Protein AF-A0A8J4UPP4-F1 (afdb_monomer_lite)

Radius of gyration: 24.68 Å; chains: 1; bounding box: 32×90×37 Å

Organism: Clarias magur (NCBI:txid1594786)

pLDDT: mean 80.94, std 16.97, range [36.88, 97.0]

Structure (mmCIF, N/CA/C/O backbone):
data_AF-A0A8J4UPP4-F1
#
_entry.id   AF-A0A8J4UPP4-F1
#
loop_
_atom_site.group_PDB
_atom_site.id
_atom_site.type_symbol
_atom_site.label_atom_id
_atom_site.label_alt_id
_atom_site.label_comp_id
_atom_site.label_asym_id
_atom_site.label_entity_id
_atom_site.label_seq_id
_atom_site.pdbx_PDB_ins_code
_atom_site.Cartn_x
_atom_site.Cartn_y
_atom_site.Cartn_z
_atom_site.occupancy
_atom_site.B_iso_or_equiv
_atom_site.auth_seq_id
_atom_site.auth_comp_id
_atom_site.auth_asym_id
_atom_site.auth_atom_id
_atom_site.pdbx_PDB_model_num
ATOM 1 N N . MET A 1 1 ? -12.253 73.352 20.293 1.00 36.88 1 MET A N 1
ATOM 2 C CA . MET A 1 1 ? -11.997 72.842 18.929 1.00 36.88 1 MET A CA 1
ATOM 3 C C . MET A 1 1 ? -11.137 71.585 19.051 1.00 36.88 1 MET A C 1
ATOM 5 O O . MET A 1 1 ? -10.039 71.669 19.583 1.00 36.88 1 MET A O 1
ATOM 9 N N . PHE A 1 2 ? -11.693 70.429 18.679 1.00 46.91 2 PHE A N 1
ATOM 10 C CA . PHE A 1 2 ? -11.038 69.110 18.551 1.00 46.91 2 PHE A CA 1
ATOM 11 C C . PHE A 1 2 ? -9.939 69.124 17.452 1.00 46.91 2 PHE A C 1
ATOM 13 O O . PHE A 1 2 ? -9.933 70.100 16.702 1.00 46.91 2 PHE A O 1
ATOM 20 N N . PRO A 1 3 ? -9.109 68.071 17.213 1.00 51.59 3 PRO A N 1
ATOM 21 C CA . PRO A 1 3 ? -9.020 66.751 17.873 1.00 51.59 3 PRO A CA 1
ATOM 22 C C . PRO A 1 3 ? -7.579 66.232 18.163 1.00 51.59 3 PRO A C 1
ATOM 24 O O . PRO A 1 3 ? -6.669 66.376 17.356 1.00 51.59 3 PRO A O 1
ATOM 27 N N . ALA A 1 4 ? -7.413 65.431 19.225 1.00 51.62 4 ALA A N 1
ATOM 28 C CA . ALA A 1 4 ? -6.271 64.512 19.424 1.00 51.62 4 ALA A CA 1
ATOM 29 C C . ALA A 1 4 ? -6.592 63.058 18.984 1.00 51.62 4 ALA A C 1
ATOM 31 O O . ALA A 1 4 ? -5.997 62.093 19.455 1.00 51.62 4 ALA A O 1
ATOM 32 N N . HIS A 1 5 ? -7.572 62.883 18.090 1.00 49.47 5 HIS A N 1
ATOM 33 C CA . HIS A 1 5 ? -8.134 61.574 17.723 1.00 49.47 5 HIS A CA 1
ATOM 34 C C . HIS A 1 5 ? -7.466 60.916 16.496 1.00 49.47 5 HIS A C 1
ATOM 36 O O . HIS A 1 5 ? -7.708 59.747 16.221 1.00 49.47 5 HIS A O 1
ATOM 42 N N . GLY A 1 6 ? -6.601 61.612 15.749 1.00 51.78 6 GLY A N 1
ATOM 43 C CA . GLY A 1 6 ? -6.074 61.099 14.472 1.00 51.78 6 GLY A CA 1
ATOM 44 C C . GLY A 1 6 ? -5.067 59.944 14.589 1.00 51.78 6 GLY A C 1
ATOM 45 O O . GLY A 1 6 ? -5.068 59.034 13.760 1.00 51.78 6 GLY A O 1
ATOM 46 N N . HIS A 1 7 ? -4.219 59.953 15.622 1.00 53.34 7 HIS A N 1
ATOM 47 C CA . HIS A 1 7 ? -3.148 58.958 15.786 1.00 53.34 7 HIS A CA 1
ATOM 48 C C . HIS A 1 7 ? -3.647 57.646 16.404 1.00 53.34 7 HIS A C 1
ATOM 50 O O . HIS A 1 7 ? -3.279 56.568 15.939 1.00 53.34 7 HIS A O 1
ATOM 56 N N . SER A 1 8 ? -4.545 57.736 17.390 1.00 55.94 8 SER A N 1
ATOM 57 C CA . SER A 1 8 ? -5.132 56.570 18.064 1.00 55.94 8 SER A CA 1
ATOM 58 C C . SER A 1 8 ? -5.956 55.707 17.098 1.00 55.94 8 SER A C 1
ATOM 60 O O . SER A 1 8 ? -5.801 54.489 17.048 1.00 55.94 8 SER A O 1
ATOM 62 N N . PHE A 1 9 ? -6.735 56.342 16.215 1.00 57.41 9 PHE A N 1
ATOM 63 C CA . PHE A 1 9 ? -7.529 55.633 15.208 1.00 57.41 9 PHE A CA 1
ATOM 64 C C . PHE A 1 9 ? -6.681 54.931 14.138 1.00 57.41 9 PHE A C 1
ATOM 66 O O . PHE A 1 9 ? -7.087 53.887 13.630 1.00 57.41 9 PHE A O 1
ATOM 73 N N . ARG A 1 10 ? -5.506 55.472 13.784 1.00 60.16 10 ARG A N 1
ATOM 74 C CA . ARG A 1 10 ? -4.583 54.824 12.835 1.00 60.16 10 ARG A CA 1
ATOM 75 C C . ARG A 1 10 ? -3.924 53.591 13.448 1.00 60.16 10 ARG A C 1
ATOM 77 O O . ARG A 1 10 ? -3.889 52.552 12.796 1.00 60.16 10 ARG A O 1
ATOM 84 N N . ALA A 1 11 ? -3.476 53.685 14.699 1.00 61.59 11 ALA A N 1
ATOM 85 C CA . ALA A 1 11 ? -2.917 52.550 15.430 1.00 61.59 11 ALA A CA 1
ATOM 86 C C . ALA A 1 11 ? -3.963 51.443 15.641 1.00 61.59 11 ALA A C 1
ATOM 88 O O . ALA A 1 11 ? -3.687 50.279 15.365 1.00 61.59 11 ALA A O 1
ATOM 89 N N . ALA A 1 12 ? -5.191 51.809 16.022 1.00 65.62 12 ALA A N 1
ATOM 90 C CA . ALA A 1 12 ? -6.291 50.862 16.189 1.00 65.62 12 ALA A CA 1
ATOM 91 C C . ALA A 1 12 ? -6.642 50.130 14.883 1.00 65.62 12 ALA A C 1
ATOM 93 O O . ALA A 1 12 ? -6.848 48.921 14.898 1.00 65.62 12 ALA A O 1
ATOM 94 N N . LYS A 1 13 ? -6.652 50.831 13.738 1.00 68.31 13 LYS A N 1
ATOM 95 C CA . LYS A 1 13 ? -6.891 50.216 12.420 1.00 68.31 13 LYS A CA 1
ATOM 96 C C . LYS A 1 13 ? -5.768 49.269 11.989 1.00 68.31 13 LYS A C 1
ATOM 98 O O . LYS A 1 13 ? -6.061 48.226 11.413 1.00 68.31 13 LYS A O 1
ATOM 103 N N . LEU A 1 14 ? -4.509 49.609 12.274 1.00 69.88 14 LEU A N 1
ATOM 104 C CA . LEU A 1 14 ? -3.364 48.737 11.982 1.00 69.88 14 LEU A CA 1
ATOM 105 C C . LEU A 1 14 ? -3.385 47.471 12.846 1.00 69.88 14 LEU A C 1
ATOM 107 O O . LEU A 1 14 ? -3.156 46.380 12.331 1.00 69.88 14 LEU A O 1
ATOM 111 N N . LEU A 1 15 ? -3.728 47.604 14.130 1.00 68.75 15 LEU A N 1
ATOM 112 C CA . LEU A 1 15 ? -3.886 46.472 15.046 1.00 68.75 15 LEU A CA 1
ATOM 113 C C . LEU A 1 15 ? -5.057 45.567 14.641 1.00 68.75 15 LEU A C 1
ATOM 115 O O . LEU A 1 15 ? -4.895 44.350 14.616 1.00 68.75 15 LEU A O 1
ATOM 119 N N . LEU A 1 16 ? -6.205 46.141 14.255 1.00 67.06 16 LEU A N 1
ATOM 120 C CA . LEU A 1 16 ? -7.341 45.366 13.741 1.00 67.06 16 LEU A CA 1
ATOM 121 C C . LEU A 1 16 ? -6.986 44.629 12.445 1.00 67.06 16 LEU A C 1
ATOM 123 O O . LEU A 1 16 ? -7.327 43.461 12.296 1.00 67.06 16 LEU A O 1
ATOM 127 N N . GLY A 1 17 ? -6.276 45.289 11.524 1.00 67.62 17 GLY A N 1
ATOM 128 C CA . GLY A 1 17 ? -5.792 44.659 10.297 1.00 67.62 17 GLY A CA 1
ATOM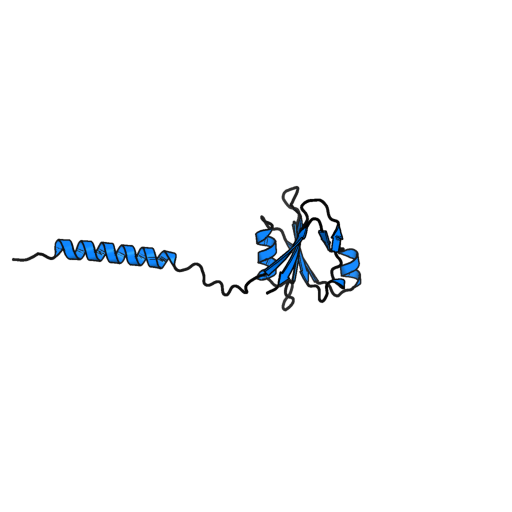 129 C C . GLY A 1 17 ? -4.867 43.479 10.593 1.00 67.62 17 GLY A C 1
ATOM 130 O O . GLY A 1 17 ? -5.081 42.391 10.067 1.00 67.62 17 GLY A O 1
ATOM 131 N N . ALA A 1 18 ? -3.893 43.660 11.489 1.00 63.81 18 ALA A N 1
ATOM 132 C CA . ALA A 1 18 ? -2.978 42.596 11.899 1.00 63.81 18 ALA A CA 1
ATOM 133 C C . ALA A 1 18 ? -3.706 41.403 12.546 1.00 63.81 18 ALA A C 1
ATOM 135 O O . ALA A 1 18 ? -3.388 40.258 12.233 1.00 63.81 18 ALA A O 1
ATOM 136 N N . LEU A 1 19 ? -4.716 41.653 13.388 1.00 62.88 19 LEU A N 1
ATOM 137 C CA . LEU A 1 19 ? -5.554 40.608 13.990 1.00 62.88 19 LEU A CA 1
ATOM 138 C C . LEU A 1 19 ? -6.348 39.814 12.938 1.00 62.88 19 LEU A C 1
ATOM 140 O O . LEU A 1 19 ? -6.404 38.588 13.017 1.00 62.88 19 LEU A O 1
ATOM 144 N N . ILE A 1 20 ? -6.890 40.488 11.919 1.00 62.06 20 ILE A N 1
ATOM 145 C CA . ILE A 1 20 ? -7.608 39.839 10.809 1.00 62.06 20 ILE A CA 1
ATOM 146 C C . ILE A 1 20 ? -6.649 38.975 9.965 1.00 62.06 20 ILE A C 1
ATOM 148 O O . ILE A 1 20 ? -6.997 37.849 9.608 1.00 62.06 20 ILE A O 1
ATOM 152 N N . PHE A 1 21 ? -5.423 39.446 9.699 1.00 58.88 21 PHE A N 1
ATOM 153 C CA . PHE A 1 21 ? -4.393 38.651 9.009 1.00 58.88 21 PHE A CA 1
ATOM 154 C C . PHE A 1 21 ? -3.932 37.434 9.830 1.00 58.88 21 PHE A C 1
ATOM 156 O O . PHE A 1 21 ? -3.729 36.360 9.265 1.00 58.88 21 PHE A O 1
ATOM 163 N N . LEU A 1 22 ? -3.811 37.567 11.154 1.00 59.53 22 LEU A N 1
ATOM 164 C CA . LEU A 1 22 ? -3.472 36.455 12.050 1.00 59.53 22 LEU A CA 1
ATOM 165 C C . LEU A 1 22 ? -4.584 35.393 12.107 1.00 59.53 22 LEU A C 1
ATOM 167 O O . LEU A 1 22 ? -4.279 34.202 12.131 1.00 59.53 22 LEU A O 1
ATOM 171 N N . GLN A 1 23 ? -5.861 35.791 12.060 1.00 55.81 23 GLN A N 1
ATOM 172 C CA . GLN A 1 23 ? -6.990 34.848 12.039 1.00 55.81 23 GLN A CA 1
ATOM 173 C C . GLN A 1 23 ? -7.118 34.070 10.720 1.00 55.81 23 GLN A C 1
ATOM 175 O O . GLN A 1 23 ? -7.503 32.901 10.748 1.00 55.81 23 GLN A O 1
ATOM 180 N N . ALA A 1 24 ? -6.744 34.658 9.579 1.00 55.22 24 ALA A N 1
ATOM 181 C CA . ALA A 1 24 ? -6.752 33.956 8.291 1.00 55.22 24 ALA A CA 1
ATOM 182 C C . ALA A 1 24 ? -5.694 32.834 8.203 1.00 55.22 24 ALA A C 1
ATOM 184 O O . ALA A 1 24 ? -5.841 31.913 7.405 1.00 55.22 24 ALA A O 1
ATOM 185 N N . CYS A 1 25 ? -4.660 32.870 9.052 1.00 51.75 25 CYS A N 1
ATOM 186 C CA . CYS A 1 25 ? -3.606 31.852 9.103 1.00 51.75 25 CYS A CA 1
ATOM 187 C C . CYS A 1 25 ? -3.938 30.669 10.044 1.00 51.75 25 CYS A C 1
ATOM 189 O O . CYS A 1 25 ? -3.178 29.708 10.129 1.00 51.75 25 CYS A O 1
ATOM 191 N N . GLY A 1 26 ? -5.071 30.717 10.759 1.00 50.38 26 GLY A N 1
ATOM 192 C CA . GLY A 1 26 ? -5.451 29.708 11.760 1.00 50.38 26 GLY A CA 1
ATOM 193 C C . GLY A 1 26 ? -6.333 28.556 11.260 1.00 50.38 26 GLY A C 1
ATOM 194 O O . GLY A 1 26 ? -6.577 27.614 12.008 1.00 50.38 26 GLY A O 1
ATOM 195 N N . CYS A 1 27 ? -6.827 28.598 10.019 1.00 49.16 27 CYS A N 1
ATOM 196 C CA . CYS A 1 27 ? -7.837 27.652 9.519 1.00 49.16 27 CYS A CA 1
ATOM 197 C C . CYS A 1 27 ? -7.270 26.583 8.567 1.00 49.16 27 CYS A C 1
ATOM 199 O O . CYS A 1 27 ? -7.775 26.426 7.459 1.00 49.16 27 CYS A O 1
ATOM 201 N N . ALA A 1 28 ? -6.238 25.835 8.973 1.00 52.41 28 ALA A N 1
ATOM 202 C CA . ALA A 1 28 ? -5.743 24.714 8.156 1.00 52.41 28 ALA A CA 1
ATOM 203 C C . ALA A 1 28 ? -5.412 23.415 8.911 1.00 52.41 28 ALA A C 1
ATOM 205 O O . ALA A 1 28 ? -4.946 22.469 8.285 1.00 52.41 28 ALA A O 1
ATOM 206 N N . LEU A 1 29 ? -5.657 23.308 10.221 1.00 49.91 29 LEU A N 1
ATOM 207 C CA . LEU A 1 29 ? -5.441 22.048 10.949 1.00 49.91 29 LEU A CA 1
ATOM 208 C C . LEU A 1 29 ? -6.628 21.702 11.855 1.00 49.91 29 LEU A C 1
ATOM 210 O O . LEU A 1 29 ? -6.512 21.554 13.062 1.00 49.91 29 LEU A O 1
ATOM 214 N N . SER A 1 30 ? -7.792 21.534 11.236 1.00 45.00 30 SER A N 1
ATOM 215 C CA . SER A 1 30 ? -8.833 20.645 11.759 1.00 45.00 30 SER A CA 1
ATOM 216 C C . SER A 1 30 ? -8.985 19.473 10.792 1.00 45.00 30 SER A C 1
ATOM 218 O O . SER A 1 30 ? -10.069 19.192 10.290 1.00 45.00 30 SER A O 1
ATOM 220 N N . SER A 1 31 ? -7.877 18.796 10.488 1.00 48.69 31 SER A N 1
ATOM 221 C CA . SER A 1 31 ? -7.999 17.387 10.141 1.00 48.69 31 SER A CA 1
ATOM 222 C C . SER A 1 31 ? -8.193 16.686 11.472 1.00 48.69 31 SER A C 1
ATOM 224 O O . SER A 1 31 ? -7.297 16.717 12.316 1.00 48.69 31 SER A O 1
ATOM 226 N N . SER A 1 32 ? -9.356 16.082 11.685 1.00 46.81 32 SER A N 1
ATOM 227 C CA . SER A 1 32 ? -9.561 15.018 12.671 1.00 46.81 32 SER A CA 1
ATOM 228 C C . SER A 1 32 ? -8.722 13.798 12.263 1.00 46.81 32 SER A C 1
ATOM 230 O O . SER A 1 32 ? -9.247 12.713 12.046 1.00 46.81 32 SER A O 1
ATOM 232 N N . GLY A 1 33 ? -7.431 14.016 12.018 1.00 55.47 33 GLY A N 1
ATOM 233 C CA . GLY A 1 33 ? -6.536 13.061 11.413 1.00 55.47 33 GLY A CA 1
ATOM 234 C C . GLY A 1 33 ? -6.256 12.002 12.448 1.00 55.47 33 GLY A C 1
ATOM 235 O O . GLY A 1 33 ? -5.478 12.246 13.369 1.00 55.47 33 GLY A O 1
ATOM 236 N N . GLU A 1 34 ? -6.891 10.842 12.293 1.00 62.69 34 GLU A N 1
ATOM 237 C CA . GLU A 1 34 ? -6.349 9.603 12.837 1.00 62.69 34 GLU A CA 1
ATOM 238 C C . GLU A 1 34 ? -4.842 9.616 12.545 1.00 62.69 34 GLU A C 1
ATOM 240 O O . GLU A 1 34 ? -4.405 9.839 11.408 1.00 62.69 34 GLU A O 1
ATOM 245 N N . THR A 1 35 ? -4.033 9.510 13.598 1.00 78.44 35 THR A N 1
ATOM 246 C CA . THR A 1 35 ? -2.581 9.487 13.463 1.00 78.44 35 THR A CA 1
ATOM 247 C C . THR A 1 35 ? -2.209 8.241 12.681 1.00 78.44 35 THR A C 1
ATOM 249 O O . THR A 1 35 ? -2.234 7.141 13.219 1.00 78.44 35 THR A O 1
ATOM 252 N N . CYS A 1 36 ? -1.900 8.417 11.401 1.00 86.38 36 CYS A N 1
ATOM 253 C CA . CYS A 1 36 ? -1.572 7.307 10.527 1.00 86.38 36 CYS A CA 1
ATOM 254 C C . CYS A 1 36 ? -0.096 6.942 10.682 1.00 86.38 36 CYS A C 1
ATOM 256 O O . CYS A 1 36 ? 0.793 7.698 10.274 1.00 86.38 36 CYS A O 1
ATOM 258 N N . TYR A 1 37 ? 0.165 5.780 11.269 1.00 92.38 37 TYR A N 1
ATOM 259 C CA . TYR A 1 37 ? 1.500 5.210 11.356 1.00 92.38 37 TYR A CA 1
ATOM 260 C C . TYR A 1 37 ? 1.705 4.252 10.193 1.00 92.38 37 TYR A C 1
ATOM 262 O O . TYR A 1 37 ? 0.796 3.522 9.802 1.00 92.38 37 TYR A O 1
ATOM 270 N N . SER A 1 38 ? 2.914 4.245 9.639 1.00 94.19 38 SER A N 1
ATOM 271 C CA . SER A 1 38 ? 3.267 3.301 8.587 1.00 94.19 38 SER A CA 1
ATOM 272 C C . SER A 1 38 ? 4.598 2.628 8.871 1.00 94.19 38 SER A C 1
ATOM 274 O O . SER A 1 38 ? 5.537 3.258 9.365 1.00 94.19 38 SER A O 1
ATOM 276 N N . ARG A 1 39 ? 4.676 1.338 8.549 1.00 95.62 39 ARG A N 1
ATOM 277 C CA . ARG A 1 39 ? 5.916 0.561 8.571 1.00 95.62 39 ARG A CA 1
ATOM 278 C C . ARG A 1 39 ? 6.293 0.203 7.143 1.00 95.62 39 ARG A C 1
ATOM 280 O O . ARG A 1 39 ? 5.514 -0.434 6.450 1.00 95.62 39 ARG A O 1
ATOM 287 N N . GLN A 1 40 ? 7.488 0.605 6.719 1.00 96.44 40 GLN A N 1
ATOM 288 C CA . GLN A 1 40 ? 7.987 0.346 5.370 1.00 96.44 40 GLN A CA 1
ATOM 289 C C . GLN A 1 40 ? 8.671 -1.024 5.264 1.00 96.44 40 GLN A C 1
ATOM 291 O O . GLN A 1 40 ? 9.526 -1.366 6.083 1.00 96.44 40 GLN A O 1
ATOM 296 N N . HIS A 1 41 ? 8.388 -1.723 4.169 1.00 96.56 41 HIS A N 1
ATOM 297 C CA . HIS A 1 41 ? 9.103 -2.890 3.663 1.00 96.56 41 HIS A CA 1
ATOM 298 C C . HIS A 1 41 ? 9.717 -2.541 2.305 1.00 96.56 41 HIS A C 1
ATOM 300 O O . HIS A 1 41 ? 9.020 -2.424 1.292 1.00 96.56 41 HIS A O 1
ATOM 306 N N . ARG A 1 42 ? 11.034 -2.330 2.286 1.00 96.44 42 ARG A N 1
ATOM 307 C CA . ARG A 1 42 ? 11.753 -1.896 1.080 1.00 96.44 42 ARG A CA 1
ATOM 308 C C . ARG A 1 42 ? 11.903 -3.017 0.071 1.00 96.44 42 ARG A C 1
ATOM 310 O O . ARG A 1 42 ? 12.184 -4.144 0.466 1.00 96.44 42 ARG A O 1
ATOM 317 N N . ASP A 1 43 ? 11.776 -2.679 -1.207 1.00 95.69 43 ASP A N 1
ATOM 318 C CA . ASP A 1 43 ? 11.984 -3.604 -2.327 1.00 95.69 43 ASP A CA 1
ATOM 319 C C . ASP A 1 43 ? 11.133 -4.883 -2.189 1.00 95.69 43 ASP A C 1
ATOM 321 O O . ASP A 1 43 ? 11.566 -5.998 -2.493 1.00 95.69 43 ASP A O 1
ATOM 325 N N . THR A 1 44 ? 9.897 -4.715 -1.704 1.00 96.44 44 THR A N 1
ATOM 326 C CA . THR A 1 44 ? 8.920 -5.794 -1.512 1.00 96.44 44 THR A CA 1
ATOM 327 C C . THR A 1 44 ? 7.575 -5.453 -2.131 1.00 96.44 44 THR A C 1
ATOM 329 O O . THR A 1 44 ? 7.193 -4.287 -2.251 1.00 96.44 44 THR A O 1
ATOM 332 N N . ILE A 1 45 ? 6.839 -6.496 -2.505 1.00 95.62 45 ILE A N 1
ATOM 333 C CA . ILE A 1 45 ? 5.498 -6.419 -3.077 1.00 95.62 45 ILE A CA 1
ATOM 334 C C . ILE A 1 45 ? 4.636 -7.572 -2.567 1.00 95.62 45 ILE A C 1
ATOM 336 O O . ILE A 1 45 ? 5.138 -8.660 -2.289 1.00 95.62 45 ILE A O 1
ATOM 340 N N . VAL A 1 46 ? 3.322 -7.365 -2.510 1.00 94.69 46 VAL A N 1
ATOM 341 C CA . VAL A 1 46 ? 2.355 -8.439 -2.260 1.00 94.69 46 VAL A CA 1
ATOM 342 C C . VAL A 1 46 ? 2.357 -9.433 -3.424 1.00 94.69 46 VAL A C 1
ATOM 344 O O . VAL A 1 46 ? 2.214 -9.064 -4.593 1.00 94.69 46 VAL A O 1
ATOM 347 N N . ASN A 1 47 ? 2.459 -10.723 -3.118 1.00 93.06 47 ASN A N 1
ATOM 348 C CA . ASN A 1 47 ? 2.220 -11.781 -4.088 1.00 93.06 47 ASN A CA 1
ATOM 349 C C . ASN A 1 47 ? 0.711 -11.898 -4.353 1.00 93.06 47 ASN A C 1
ATOM 351 O O . ASN A 1 47 ? 0.011 -12.703 -3.740 1.00 93.06 47 ASN A O 1
ATOM 355 N N . VAL A 1 48 ? 0.219 -11.082 -5.289 1.0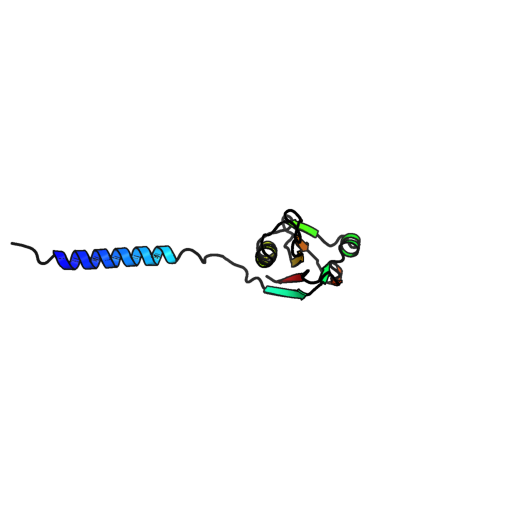0 88.75 48 VAL A N 1
ATOM 356 C CA . VAL A 1 48 ? -1.213 -10.963 -5.616 1.00 88.75 48 VAL A CA 1
ATOM 357 C C . VAL A 1 48 ? -1.836 -12.307 -6.001 1.00 88.75 48 VAL A C 1
ATOM 359 O O . VAL A 1 48 ? -2.981 -12.559 -5.649 1.00 88.75 48 VAL A O 1
ATOM 362 N N . ARG A 1 49 ? -1.089 -13.202 -6.666 1.00 88.44 49 ARG A N 1
ATOM 363 C CA . ARG A 1 49 ? -1.602 -14.537 -7.022 1.00 88.44 49 ARG A CA 1
ATOM 364 C C . ARG A 1 49 ? -1.981 -15.330 -5.771 1.00 88.44 49 ARG A C 1
ATOM 366 O O . ARG A 1 49 ? -3.112 -15.776 -5.663 1.00 88.44 49 ARG A O 1
ATOM 373 N N . LYS A 1 50 ? -1.065 -15.418 -4.800 1.00 87.00 50 LYS A N 1
ATOM 374 C CA . LYS A 1 50 ? -1.321 -16.121 -3.533 1.00 87.00 50 LYS A CA 1
ATOM 375 C C . LYS A 1 50 ? -2.391 -15.435 -2.682 1.00 87.00 50 LYS A C 1
ATOM 377 O O . LYS A 1 50 ? -3.180 -16.120 -2.048 1.00 87.00 50 LYS A O 1
ATOM 382 N N . ALA A 1 51 ? -2.417 -14.104 -2.672 1.00 86.62 51 ALA A N 1
ATOM 383 C CA . ALA A 1 51 ? -3.402 -13.337 -1.911 1.00 86.62 51 ALA A CA 1
ATOM 384 C C . ALA A 1 51 ? -4.839 -13.574 -2.423 1.00 86.62 51 ALA A C 1
ATOM 386 O O . ALA A 1 51 ? -5.763 -13.800 -1.645 1.00 86.62 51 ALA A O 1
ATOM 387 N N . LEU A 1 52 ? -5.027 -13.596 -3.749 1.00 81.50 52 LEU A N 1
ATOM 388 C CA . LEU A 1 52 ? -6.334 -13.856 -4.359 1.00 81.50 52 LEU A CA 1
ATOM 389 C C . LEU A 1 52 ? -6.816 -15.298 -4.147 1.00 81.50 52 LEU A C 1
ATOM 391 O O . LEU A 1 52 ? -8.013 -15.496 -3.943 1.00 81.50 52 LEU A O 1
ATOM 395 N N . ASP A 1 53 ? -5.911 -16.281 -4.124 1.00 83.00 53 ASP A N 1
ATOM 396 C CA . ASP A 1 53 ? -6.259 -17.683 -3.843 1.00 83.00 53 ASP A CA 1
ATOM 397 C C . ASP A 1 53 ? -6.889 -17.859 -2.449 1.00 83.00 53 ASP A C 1
ATOM 399 O O . ASP A 1 53 ? -7.757 -18.711 -2.252 1.00 83.00 53 ASP A O 1
ATOM 403 N N . LEU A 1 54 ? -6.491 -17.025 -1.481 1.00 77.75 54 LEU A N 1
ATOM 404 C CA . LEU A 1 54 ? -7.021 -17.050 -0.116 1.00 77.75 54 LEU A CA 1
ATOM 405 C C . LEU A 1 54 ? -8.411 -16.405 -0.002 1.00 77.75 54 LEU A C 1
ATOM 407 O O . LEU A 1 54 ? -9.084 -16.617 1.002 1.00 77.75 54 LEU A O 1
ATOM 411 N N . GLN A 1 55 ? -8.853 -15.635 -1.009 1.00 76.69 55 GLN A N 1
ATOM 412 C CA . GLN A 1 55 ? -10.139 -14.910 -1.055 1.00 76.69 55 GLN A CA 1
ATOM 413 C C . GLN A 1 55 ? -10.413 -13.975 0.142 1.00 76.69 55 GLN A C 1
ATOM 415 O O . GLN A 1 55 ? -11.533 -13.501 0.321 1.00 76.69 55 GLN A O 1
ATOM 420 N N . LYS A 1 56 ? -9.389 -13.674 0.943 1.00 82.62 56 LYS A N 1
ATOM 421 C CA . LYS A 1 56 ? -9.450 -12.791 2.119 1.00 82.62 56 LYS A CA 1
ATOM 422 C C . LYS A 1 56 ? -8.831 -11.418 1.883 1.00 82.62 56 LYS A C 1
ATOM 424 O O . LYS A 1 56 ? -8.798 -10.583 2.781 1.00 82.62 56 LYS A O 1
ATOM 429 N N . THR A 1 57 ? -8.349 -11.180 0.669 1.00 88.38 57 THR A N 1
ATOM 430 C CA . THR A 1 57 ? -7.709 -9.927 0.289 1.00 88.38 57 THR A CA 1
ATOM 431 C C . THR A 1 57 ? -8.651 -9.094 -0.560 1.00 88.38 57 THR A C 1
ATOM 433 O O . THR A 1 57 ? -9.138 -9.544 -1.598 1.00 88.38 57 THR A O 1
ATOM 43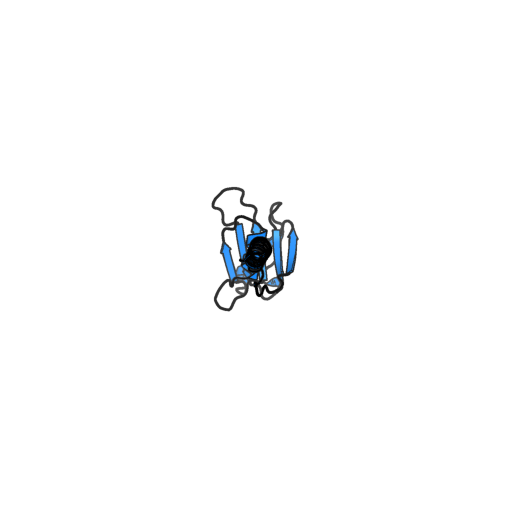6 N N . VAL A 1 58 ? -8.868 -7.844 -0.159 1.00 92.44 58 VAL A N 1
ATOM 437 C CA . VAL A 1 58 ? -9.506 -6.838 -1.017 1.00 92.44 58 VAL A CA 1
ATOM 438 C C . VAL A 1 58 ? -8.418 -5.929 -1.561 1.00 92.44 58 VAL A C 1
ATOM 440 O O . VAL A 1 58 ? -7.576 -5.465 -0.800 1.00 92.44 58 VAL A O 1
ATOM 443 N N . MET A 1 59 ? -8.437 -5.677 -2.867 1.00 93.19 59 MET A N 1
ATOM 444 C CA . MET A 1 59 ? -7.473 -4.811 -3.541 1.00 93.19 59 MET A CA 1
ATOM 445 C C . MET A 1 59 ? -8.202 -3.722 -4.326 1.00 93.19 59 MET A C 1
ATOM 447 O O . MET A 1 59 ? -9.221 -3.997 -4.963 1.00 93.19 59 MET A O 1
ATOM 451 N N . ASP A 1 60 ? -7.649 -2.514 -4.294 1.00 93.62 60 ASP A N 1
ATOM 452 C CA . ASP A 1 60 ? -8.005 -1.396 -5.166 1.00 93.62 60 ASP A CA 1
ATOM 453 C C . ASP A 1 60 ? -6.727 -0.798 -5.759 1.00 93.62 60 ASP A C 1
ATOM 455 O O . ASP A 1 60 ? -5.656 -0.863 -5.149 1.00 93.62 60 ASP A O 1
ATOM 459 N N . VAL A 1 61 ? -6.817 -0.235 -6.958 1.00 93.06 61 VAL A N 1
ATOM 460 C CA . VAL A 1 61 ? -5.651 0.276 -7.673 1.00 93.06 61 VAL A CA 1
ATOM 461 C C . VAL A 1 61 ? -5.892 1.715 -8.105 1.00 93.06 61 VAL A C 1
ATOM 463 O O . VAL A 1 61 ? -6.960 2.076 -8.588 1.00 93.06 61 VAL A O 1
ATOM 466 N N . ARG A 1 62 ? -4.895 2.568 -7.864 1.00 91.81 62 ARG A N 1
ATOM 467 C CA . ARG A 1 62 ? -4.977 4.013 -8.064 1.00 91.81 62 ARG A CA 1
ATOM 468 C C . ARG A 1 62 ? -3.697 4.551 -8.689 1.00 91.81 62 ARG A C 1
ATOM 470 O O . ARG A 1 62 ? -2.609 3.986 -8.555 1.00 91.81 62 ARG A O 1
ATOM 477 N N . LYS A 1 63 ? -3.830 5.715 -9.318 1.00 92.06 63 LYS A N 1
ATOM 478 C CA . LYS A 1 63 ? -2.702 6.568 -9.689 1.00 92.06 63 LYS A CA 1
ATOM 479 C C . LYS A 1 63 ? -2.521 7.655 -8.628 1.00 92.06 63 LYS A C 1
ATOM 481 O O . LYS A 1 63 ? -3.491 8.316 -8.254 1.00 92.06 63 LYS A O 1
ATOM 486 N N . LYS A 1 64 ? -1.295 7.836 -8.141 1.00 91.38 64 LYS A N 1
ATOM 487 C CA . LYS A 1 64 ? -0.907 8.905 -7.209 1.00 91.38 64 LYS A CA 1
ATOM 488 C C . LYS A 1 64 ? 0.411 9.527 -7.657 1.00 91.38 64 LYS A C 1
ATOM 490 O O . LYS A 1 64 ? 1.284 8.825 -8.147 1.00 91.38 64 LYS A O 1
ATOM 495 N N . GLU A 1 65 ? 0.558 10.833 -7.484 1.00 88.75 65 GLU A N 1
ATOM 496 C CA . GLU A 1 65 ? 1.748 11.559 -7.951 1.00 88.75 65 GLU A CA 1
ATOM 497 C C . GLU A 1 65 ? 2.977 11.295 -7.063 1.00 88.75 65 GLU A C 1
ATOM 499 O O . GLU A 1 65 ? 4.108 11.318 -7.544 1.00 88.75 65 GLU A O 1
ATOM 504 N N . ALA A 1 66 ? 2.764 10.986 -5.778 1.00 90.19 66 ALA A N 1
ATOM 505 C CA . ALA A 1 66 ? 3.830 10.672 -4.833 1.00 90.19 66 ALA A CA 1
ATOM 506 C C . ALA A 1 66 ? 3.520 9.452 -3.950 1.00 90.19 66 ALA A C 1
ATOM 508 O O . ALA A 1 66 ? 2.367 9.138 -3.645 1.00 90.19 66 ALA A O 1
ATOM 509 N N . GLU A 1 67 ? 4.584 8.818 -3.446 1.00 92.44 67 GLU A N 1
ATOM 510 C CA . GLU A 1 67 ? 4.519 7.705 -2.484 1.00 92.44 67 GLU A CA 1
ATOM 511 C C . GLU A 1 67 ? 3.737 8.089 -1.221 1.00 92.44 67 GLU A C 1
ATOM 513 O O . GLU A 1 67 ? 2.879 7.345 -0.746 1.00 92.44 67 GLU A O 1
ATOM 518 N N . ARG A 1 68 ? 3.962 9.308 -0.719 1.00 93.06 68 ARG A N 1
ATOM 519 C CA . ARG A 1 68 ? 3.248 9.837 0.446 1.00 93.06 68 ARG A CA 1
ATOM 520 C C . ARG A 1 68 ? 1.742 9.951 0.199 1.00 93.06 68 ARG A C 1
ATOM 522 O O . ARG A 1 68 ? 0.968 9.633 1.096 1.00 93.06 68 ARG A O 1
ATOM 529 N N . ASP A 1 69 ? 1.323 10.357 -0.996 1.00 93.31 69 ASP A N 1
ATOM 530 C CA . ASP A 1 69 ? -0.100 10.499 -1.331 1.00 93.31 69 ASP A CA 1
ATOM 531 C C . ASP A 1 69 ? -0.792 9.137 -1.423 1.00 93.31 69 ASP A C 1
ATOM 533 O O . ASP A 1 69 ? -1.972 9.007 -1.101 1.00 93.31 69 ASP A O 1
ATOM 537 N N . CYS A 1 70 ? -0.046 8.108 -1.828 1.00 94.69 70 CYS A N 1
ATOM 538 C CA . CYS A 1 70 ? -0.502 6.726 -1.826 1.00 94.69 70 CYS A CA 1
ATOM 539 C C . CYS A 1 70 ? -0.737 6.200 -0.401 1.00 94.69 70 CYS A C 1
ATOM 541 O O . CYS A 1 70 ? -1.800 5.652 -0.107 1.00 94.69 70 CYS A O 1
ATOM 543 N N . ILE A 1 71 ? 0.206 6.458 0.511 1.00 94.75 71 ILE A N 1
ATOM 544 C CA . ILE A 1 71 ? 0.073 6.127 1.938 1.00 94.75 71 ILE A CA 1
ATOM 545 C C . ILE A 1 71 ? -1.130 6.854 2.548 1.00 94.75 71 ILE A C 1
ATOM 547 O O . ILE A 1 71 ? -1.985 6.224 3.169 1.00 94.75 71 ILE A O 1
ATOM 551 N N . LEU A 1 72 ? -1.242 8.167 2.326 1.00 93.88 72 LEU A N 1
ATOM 552 C CA . LEU A 1 72 ? -2.328 8.978 2.882 1.00 93.88 72 LEU A CA 1
ATOM 553 C C . LEU A 1 72 ? -3.705 8.570 2.349 1.00 93.88 72 LEU A C 1
ATOM 555 O O . LEU A 1 72 ? -4.664 8.577 3.116 1.00 93.88 72 LEU A O 1
ATOM 559 N N . ALA A 1 73 ? -3.805 8.142 1.088 1.00 94.00 73 ALA A N 1
ATOM 560 C CA . ALA A 1 73 ? -5.050 7.601 0.548 1.00 94.00 73 ALA A CA 1
ATOM 561 C C . ALA A 1 73 ? -5.505 6.350 1.315 1.00 94.00 73 ALA A C 1
ATOM 563 O O . ALA A 1 73 ? -6.672 6.243 1.676 1.00 94.00 73 ALA A O 1
ATOM 564 N N . CYS A 1 74 ? -4.584 5.437 1.644 1.00 95.00 74 CYS A N 1
ATOM 565 C CA . CYS A 1 74 ? -4.897 4.286 2.493 1.00 95.00 74 CYS A CA 1
ATOM 566 C C . CYS A 1 74 ? -5.306 4.714 3.916 1.00 95.00 74 CYS A C 1
ATOM 568 O O . CYS A 1 74 ? -6.171 4.088 4.528 1.00 95.00 74 CYS A O 1
ATOM 570 N N . CYS A 1 75 ? -4.737 5.806 4.439 1.00 92.69 75 CYS A N 1
ATOM 571 C CA . CYS A 1 75 ? -5.085 6.350 5.751 1.00 92.69 75 CYS A CA 1
ATOM 572 C C . CYS A 1 75 ? -6.518 6.902 5.817 1.00 92.69 75 CYS A C 1
ATOM 574 O O . CYS A 1 75 ? -7.210 6.646 6.797 1.00 92.69 75 CYS A O 1
ATOM 576 N N . SER A 1 76 ? -6.987 7.625 4.800 1.00 90.31 76 SER A N 1
ATOM 577 C CA . SER A 1 76 ? -8.283 8.320 4.866 1.00 90.31 76 SER A CA 1
ATOM 578 C C . SER A 1 76 ? -9.420 7.641 4.111 1.00 90.31 76 SER A C 1
ATOM 580 O O . SER A 1 76 ? -10.581 7.921 4.392 1.00 90.31 76 SER A O 1
ATOM 582 N N . GLU A 1 77 ? -9.116 6.785 3.138 1.00 89.88 77 GLU A N 1
ATOM 583 C CA . GLU A 1 77 ? -10.116 6.219 2.236 1.00 89.88 77 GLU A CA 1
ATOM 584 C C . GLU A 1 77 ? -10.359 4.732 2.535 1.00 89.88 77 GLU A C 1
ATOM 586 O O . GLU A 1 77 ? -9.462 3.978 2.929 1.00 89.88 77 GLU A O 1
ATOM 591 N N . GLU A 1 78 ? -11.598 4.298 2.329 1.00 91.19 78 GLU A N 1
ATOM 592 C CA . GLU A 1 78 ? -11.951 2.881 2.302 1.00 91.19 78 GLU A CA 1
ATOM 593 C C . GLU A 1 78 ? -11.730 2.314 0.890 1.00 91.19 78 GLU A C 1
ATOM 595 O O . GLU A 1 78 ? -11.762 3.042 -0.107 1.00 91.19 78 GLU A O 1
ATOM 600 N N . LEU A 1 79 ? -11.497 1.003 0.795 1.00 91.56 79 LEU A N 1
ATOM 601 C CA . LEU A 1 79 ? -11.421 0.310 -0.501 1.00 91.56 79 LEU A CA 1
ATOM 602 C C . LEU A 1 79 ? -12.818 0.033 -1.053 1.00 91.56 79 LEU A C 1
ATOM 604 O O . LEU A 1 79 ? -13.068 0.111 -2.252 1.00 91.56 79 LEU A O 1
ATOM 608 N N . LYS A 1 80 ? -13.727 -0.321 -0.145 1.00 89.75 80 LYS A N 1
ATOM 609 C CA . LYS A 1 80 ? -15.154 -0.580 -0.349 1.00 89.75 80 LYS A CA 1
ATOM 610 C C . LYS A 1 80 ? -15.878 -0.149 0.928 1.00 89.75 80 LYS A C 1
ATOM 612 O O . LYS A 1 80 ? -15.220 -0.115 1.967 1.00 89.75 80 LYS A O 1
ATOM 617 N N . PRO A 1 81 ? -17.194 0.114 0.895 1.00 91.75 81 PRO A N 1
ATOM 618 C CA . PRO A 1 81 ? -17.938 0.487 2.096 1.00 91.75 81 PRO A CA 1
ATOM 619 C C . PRO A 1 81 ? -17.679 -0.487 3.257 1.00 91.75 81 PRO A C 1
ATOM 621 O O . PRO A 1 81 ? -17.972 -1.678 3.141 1.00 91.75 81 PRO A O 1
ATOM 624 N N . GLY A 1 82 ? -17.093 0.012 4.349 1.00 91.12 82 GLY A N 1
ATOM 625 C CA . GLY A 1 82 ? -16.756 -0.764 5.549 1.00 91.12 82 GLY A CA 1
ATOM 626 C C . GLY A 1 82 ? -15.452 -1.574 5.491 1.00 91.12 82 GLY A C 1
ATOM 627 O O . GLY A 1 82 ? -15.109 -2.231 6.473 1.00 91.12 82 GLY A O 1
ATOM 628 N N . ILE A 1 83 ? -14.701 -1.530 4.385 1.00 92.44 83 ILE A N 1
ATOM 629 C CA . ILE A 1 83 ? -13.400 -2.200 4.234 1.00 92.44 83 ILE A CA 1
ATOM 630 C C . ILE A 1 83 ? -12.286 -1.155 4.259 1.00 92.44 83 ILE A C 1
ATOM 632 O O . ILE A 1 83 ? -11.988 -0.493 3.258 1.00 92.44 83 ILE A O 1
ATOM 636 N N . LYS A 1 84 ? -11.644 -1.025 5.421 1.00 92.94 84 LYS A N 1
ATOM 637 C CA . LYS A 1 84 ? -10.540 -0.085 5.640 1.00 92.94 84 LYS A CA 1
ATOM 638 C C . LYS A 1 84 ? -9.240 -0.609 5.039 1.00 92.94 84 LYS A C 1
ATOM 640 O O . LYS A 1 84 ? -8.864 -1.749 5.279 1.00 92.94 84 LYS A O 1
ATOM 645 N N . CYS A 1 85 ? -8.508 0.237 4.328 1.00 95.06 85 CYS A N 1
ATOM 646 C CA . CYS A 1 85 ? -7.165 -0.107 3.872 1.00 95.06 85 CYS A CA 1
ATOM 647 C C . CYS A 1 85 ? -6.192 -0.263 5.059 1.00 95.06 85 CYS A C 1
ATOM 649 O O . CYS A 1 85 ? -6.228 0.549 5.989 1.00 95.06 85 CYS A O 1
ATOM 651 N N . ASN A 1 86 ? -5.340 -1.293 5.021 1.00 95.00 86 ASN A N 1
ATOM 652 C CA . ASN A 1 86 ? -4.311 -1.549 6.039 1.00 95.00 86 ASN A CA 1
ATOM 653 C C . ASN A 1 86 ? -2.926 -1.901 5.468 1.00 95.00 86 ASN A C 1
ATOM 655 O O . ASN A 1 86 ? -1.973 -2.036 6.230 1.00 95.00 86 ASN A O 1
ATOM 659 N N . MET A 1 87 ? -2.787 -2.013 4.147 1.00 95.94 87 MET A N 1
ATOM 660 C CA . MET A 1 87 ? -1.500 -2.213 3.489 1.00 95.94 87 MET A CA 1
ATOM 661 C C . MET A 1 87 ? -1.500 -1.529 2.121 1.00 95.94 87 MET A C 1
ATOM 663 O O . MET A 1 87 ? -2.522 -1.491 1.438 1.00 95.94 87 MET A O 1
ATOM 667 N N . VAL A 1 88 ? -0.360 -0.990 1.695 1.00 96.56 88 VAL A N 1
ATOM 668 C CA . VAL A 1 88 ? -0.234 -0.348 0.383 1.00 96.56 88 VAL A CA 1
ATOM 669 C C . VAL A 1 88 ? 1.095 -0.678 -0.286 1.00 96.56 88 VAL A C 1
ATOM 671 O O . VAL A 1 88 ? 2.129 -0.731 0.370 1.00 96.56 88 VAL A O 1
ATOM 674 N N . VAL A 1 89 ? 1.077 -0.888 -1.600 1.00 96.19 89 VAL A N 1
ATOM 675 C CA . VAL A 1 89 ? 2.276 -1.037 -2.431 1.00 96.19 89 VAL A CA 1
ATOM 676 C C . VAL A 1 89 ? 2.401 0.191 -3.318 1.00 96.19 89 VAL A C 1
ATOM 678 O O . VAL A 1 89 ? 1.510 0.467 -4.125 1.00 96.19 89 VAL A O 1
ATOM 681 N N . TYR A 1 90 ? 3.533 0.881 -3.210 1.00 95.38 90 TYR A N 1
ATOM 682 C CA . TYR A 1 90 ? 3.913 1.948 -4.121 1.00 95.38 90 TYR A CA 1
ATOM 683 C C . TYR A 1 90 ? 4.980 1.456 -5.099 1.00 95.38 90 TYR A C 1
ATOM 685 O O . TYR A 1 90 ? 6.044 0.973 -4.706 1.00 95.38 90 TYR A O 1
ATOM 693 N N . LYS A 1 91 ? 4.688 1.585 -6.392 1.00 92.12 91 LYS A N 1
ATOM 694 C CA . LYS A 1 91 ? 5.615 1.289 -7.485 1.00 92.12 91 LYS A CA 1
ATOM 695 C C . LYS A 1 91 ? 6.032 2.605 -8.128 1.00 92.12 91 LYS A C 1
ATOM 697 O O . LYS A 1 91 ? 5.171 3.276 -8.675 1.00 92.12 91 LYS A O 1
ATOM 702 N N . PRO A 1 92 ? 7.310 2.996 -8.135 1.00 85.38 92 PRO A N 1
ATOM 703 C CA . PRO A 1 92 ? 7.730 4.193 -8.849 1.00 85.38 92 PRO A CA 1
ATOM 704 C C . PRO A 1 92 ? 7.348 4.049 -10.324 1.00 85.38 92 PRO A C 1
ATOM 706 O O . PRO A 1 92 ? 7.791 3.114 -10.995 1.00 85.38 92 PRO A O 1
ATOM 709 N N . SER A 1 93 ? 6.481 4.929 -10.823 1.00 74.00 93 SER A N 1
ATOM 710 C CA . SER A 1 93 ? 6.063 4.887 -12.221 1.00 74.00 93 SER A CA 1
ATOM 711 C C . SER A 1 93 ? 7.272 5.164 -13.105 1.00 74.00 93 SER A C 1
ATOM 713 O O . SER A 1 93 ? 7.840 6.250 -13.059 1.00 74.00 93 SER A O 1
ATOM 715 N N . GLY A 1 94 ? 7.667 4.193 -13.929 1.00 64.69 94 GLY A N 1
ATOM 716 C CA . GLY A 1 94 ? 8.680 4.419 -14.962 1.00 64.69 94 GLY A CA 1
ATOM 717 C C . GLY A 1 94 ? 8.159 5.248 -16.143 1.00 64.69 94 GLY A C 1
ATOM 718 O O . GLY A 1 94 ? 8.965 5.780 -16.900 1.00 64.69 94 GLY A O 1
ATOM 719 N N . GLN A 1 95 ? 6.830 5.342 -16.319 1.00 56.62 95 GLN A N 1
ATOM 720 C CA . GLN A 1 95 ? 6.155 6.086 -17.391 1.00 56.62 95 GLN A CA 1
ATOM 721 C C . GLN A 1 95 ? 4.785 6.622 -16.938 1.00 56.62 95 GLN A C 1
ATOM 723 O O . GLN A 1 95 ? 4.115 6.019 -16.092 1.00 56.62 95 GLN A O 1
ATOM 728 N N . ASP A 1 96 ? 4.360 7.736 -17.537 1.00 52.75 96 ASP A N 1
ATOM 729 C CA . ASP A 1 96 ? 3.067 8.374 -17.291 1.00 52.75 96 ASP A CA 1
ATOM 730 C C . ASP A 1 96 ? 1.891 7.463 -17.671 1.00 52.75 96 ASP A C 1
ATOM 732 O O . ASP A 1 96 ? 1.754 7.038 -18.814 1.00 52.75 96 ASP A O 1
ATOM 736 N N . GLY A 1 97 ? 1.007 7.192 -16.705 1.00 58.38 97 GLY A N 1
ATOM 737 C CA . GLY A 1 97 ? -0.257 6.472 -16.931 1.00 58.38 97 GLY A CA 1
ATOM 738 C C . GLY A 1 97 ? -0.324 5.057 -16.358 1.00 58.38 97 GLY A C 1
ATOM 739 O O . GLY A 1 97 ? -1.391 4.453 -16.399 1.00 58.38 97 GLY A O 1
ATOM 740 N N . VAL A 1 98 ? 0.763 4.543 -15.776 1.00 74.19 98 VAL A N 1
ATOM 741 C CA . VAL A 1 98 ? 0.728 3.268 -15.048 1.00 74.19 98 VAL A CA 1
ATOM 742 C C . VAL A 1 98 ? 0.210 3.502 -13.631 1.00 74.19 9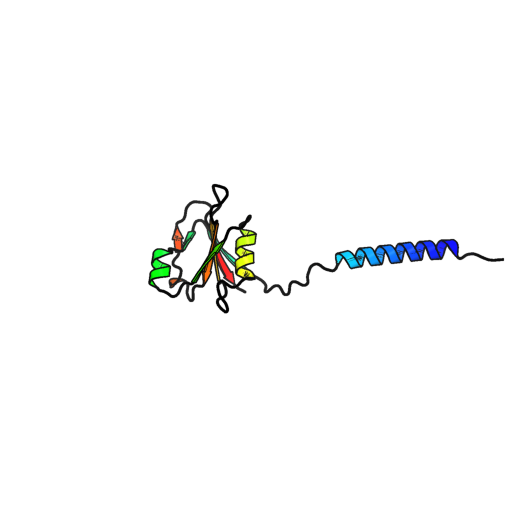8 VAL A C 1
ATOM 744 O O . VAL A 1 98 ? 0.697 4.374 -12.909 1.00 74.19 98 VAL A O 1
ATOM 747 N N . GLU A 1 99 ? -0.790 2.716 -13.245 1.00 84.62 99 GLU A N 1
ATOM 748 C CA . GLU A 1 99 ? -1.238 2.598 -11.865 1.00 84.62 99 GLU A CA 1
ATOM 749 C C . GLU A 1 99 ? -0.068 2.219 -10.951 1.00 84.62 99 GLU A C 1
ATOM 751 O O . GLU A 1 99 ? 0.594 1.198 -11.147 1.00 84.62 99 GLU A O 1
ATOM 756 N N . ASN A 1 100 ? 0.194 3.053 -9.951 1.00 91.94 100 ASN A N 1
ATOM 757 C CA . ASN A 1 100 ? 1.378 2.944 -9.107 1.00 91.94 100 ASN A CA 1
ATOM 758 C C . ASN A 1 100 ? 1.080 2.767 -7.626 1.00 91.94 100 ASN A C 1
ATOM 760 O O . ASN A 1 100 ? 1.987 2.465 -6.852 1.00 91.94 100 ASN A O 1
ATOM 764 N N . CYS A 1 101 ? -0.175 2.944 -7.237 1.00 94.88 101 CYS A N 1
ATOM 765 C CA . CYS A 1 101 ? -0.628 2.820 -5.871 1.00 94.88 101 CYS A CA 1
ATOM 766 C C . CYS A 1 101 ? -1.618 1.662 -5.783 1.00 94.88 101 CYS A C 1
ATOM 768 O O . CYS A 1 101 ? -2.744 1.765 -6.261 1.00 94.88 101 CYS A O 1
ATOM 770 N N . HIS A 1 102 ? -1.202 0.553 -5.182 1.00 95.25 102 HIS A N 1
ATOM 771 C CA . HIS A 1 102 ? -2.069 -0.603 -4.967 1.00 95.25 102 HIS A CA 1
ATOM 772 C C . HIS A 1 102 ? -2.415 -0.685 -3.487 1.00 95.25 102 HIS A C 1
ATOM 774 O O . HIS A 1 102 ? -1.528 -0.880 -2.658 1.00 95.25 102 HIS A O 1
ATOM 780 N N . LEU A 1 103 ? -3.688 -0.523 -3.156 1.00 95.81 103 LEU A N 1
ATOM 781 C CA . LEU A 1 103 ? -4.177 -0.540 -1.790 1.00 95.81 103 LEU A CA 1
ATOM 782 C C . LEU A 1 103 ? -4.775 -1.912 -1.481 1.00 95.81 103 LEU A C 1
ATOM 784 O O . LEU A 1 103 ? -5.495 -2.478 -2.303 1.00 95.81 103 LEU A O 1
ATOM 788 N N . PHE A 1 104 ? -4.502 -2.422 -0.286 1.00 95.56 104 PHE A N 1
ATOM 789 C CA . PHE A 1 104 ? -4.908 -3.746 0.156 1.00 95.56 104 PHE A CA 1
ATOM 790 C C . PHE A 1 104 ? -5.590 -3.696 1.526 1.00 95.56 104 PHE A C 1
ATOM 792 O O . PHE A 1 104 ? -5.277 -2.866 2.388 1.00 95.56 104 PHE A O 1
ATOM 799 N N . HIS A 1 105 ? -6.534 -4.613 1.709 1.00 94.75 105 HIS A N 1
ATOM 800 C CA . HIS A 1 105 ? -7.036 -5.031 3.006 1.00 94.75 105 HIS A CA 1
ATOM 801 C C . HIS A 1 105 ? -6.731 -6.513 3.194 1.00 94.75 105 HIS A C 1
ATOM 803 O O . HIS A 1 105 ? -7.158 -7.333 2.377 1.00 94.75 105 HIS A O 1
ATOM 809 N N . CYS A 1 106 ? -6.010 -6.827 4.264 1.00 92.25 106 CYS A N 1
ATOM 810 C CA . CYS A 1 106 ? -5.572 -8.174 4.619 1.00 92.25 106 CYS A CA 1
ATOM 811 C C . CYS A 1 106 ? -5.927 -8.430 6.089 1.00 92.25 106 CYS A C 1
ATOM 813 O O . CYS A 1 106 ? -5.531 -7.636 6.939 1.00 92.25 106 CYS A O 1
ATOM 815 N N . GLU A 1 107 ? -6.650 -9.503 6.422 1.00 88.62 107 GLU A N 1
ATOM 816 C CA . GLU A 1 107 ? -6.970 -9.801 7.832 1.00 88.62 107 GLU A CA 1
ATOM 817 C C . GLU A 1 107 ? -5.706 -10.132 8.641 1.00 88.62 107 GLU A C 1
ATOM 819 O O . GLU A 1 107 ? -5.572 -9.737 9.800 1.00 88.62 107 GLU A O 1
ATOM 824 N N . THR A 1 108 ? -4.760 -10.834 8.015 1.00 89.00 108 THR A N 1
ATOM 825 C CA . THR A 1 108 ? -3.479 -11.237 8.596 1.00 89.00 108 THR A CA 1
ATOM 826 C C . THR A 1 108 ? -2.322 -11.022 7.616 1.00 89.00 108 THR A C 1
ATOM 828 O O . THR A 1 108 ? -2.517 -10.899 6.405 1.00 89.00 108 THR A O 1
ATOM 831 N N . GLU A 1 109 ? -1.082 -11.052 8.119 1.00 84.25 109 GLU A N 1
ATOM 832 C CA . GLU A 1 109 ? 0.127 -11.018 7.274 1.00 84.25 109 GLU A CA 1
ATOM 833 C C . GLU A 1 109 ? 0.181 -12.187 6.268 1.00 84.25 109 GLU A C 1
ATOM 835 O O . GLU A 1 109 ? 0.796 -12.079 5.208 1.00 84.25 109 GLU A O 1
ATOM 840 N N . GLN A 1 110 ? -0.479 -13.308 6.578 1.00 87.25 110 GLN A N 1
ATOM 841 C CA . GLN A 1 110 ? -0.523 -14.492 5.716 1.00 87.25 110 GLN A CA 1
ATOM 842 C C . GLN A 1 110 ? -1.471 -14.311 4.529 1.00 87.25 110 GLN A C 1
ATOM 844 O O . GLN A 1 110 ? -1.264 -14.947 3.496 1.00 87.25 110 GLN A O 1
ATOM 849 N N . ASP A 1 111 ? -2.463 -13.424 4.654 1.00 89.12 111 ASP A N 1
ATOM 850 C CA . ASP A 1 111 ? -3.412 -13.115 3.583 1.00 89.12 111 ASP A CA 1
ATOM 851 C C . ASP A 1 111 ? -2.780 -12.223 2.505 1.00 89.12 111 ASP A C 1
ATOM 853 O O . ASP A 1 111 ? -3.188 -12.261 1.347 1.00 89.12 111 ASP A O 1
ATOM 857 N N . CYS A 1 112 ? -1.728 -11.473 2.848 1.00 92.44 112 CYS A N 1
ATOM 858 C CA . CYS A 1 112 ? -0.953 -10.659 1.910 1.00 92.44 112 CYS A CA 1
ATOM 859 C C . CYS A 1 112 ? 0.536 -11.011 1.957 1.00 92.44 112 CYS A C 1
ATOM 861 O O . CYS A 1 112 ? 1.362 -10.210 2.399 1.00 92.44 112 CYS A O 1
ATOM 863 N N . PRO A 1 113 ? 0.910 -12.208 1.471 1.00 93.31 113 PRO A N 1
ATOM 864 C CA . PRO A 1 113 ? 2.281 -12.676 1.553 1.00 93.31 113 PRO A CA 1
ATOM 865 C C . PRO A 1 113 ? 3.201 -11.801 0.699 1.00 93.31 113 PRO A C 1
ATOM 867 O O . PRO A 1 113 ? 2.995 -11.654 -0.509 1.00 93.31 113 PRO A O 1
ATOM 870 N N . LEU A 1 114 ? 4.244 -11.253 1.322 1.00 94.94 114 LEU A N 1
ATOM 871 C CA . LEU A 1 114 ? 5.239 -10.434 0.638 1.00 94.94 114 LEU A CA 1
ATOM 872 C C . LEU A 1 114 ? 6.250 -11.291 -0.133 1.00 94.94 114 LEU A C 1
ATOM 874 O O . LEU A 1 114 ? 6.607 -12.403 0.260 1.00 94.94 114 LEU A O 1
ATOM 878 N N . MET A 1 115 ? 6.735 -10.742 -1.240 1.00 95.75 115 MET A N 1
ATOM 879 C CA . MET A 1 115 ? 7.856 -11.256 -2.018 1.00 95.75 115 MET A CA 1
ATOM 880 C C . MET A 1 115 ? 8.783 -10.108 -2.420 1.00 95.75 115 MET A C 1
ATOM 882 O O . MET A 1 115 ? 8.400 -8.939 -2.366 1.00 95.75 115 MET A O 1
ATOM 886 N N . SER A 1 116 ? 10.001 -10.435 -2.846 1.00 96.19 116 SER A N 1
ATOM 887 C CA . SER A 1 116 ? 10.942 -9.440 -3.363 1.00 96.19 116 SER A CA 1
ATOM 888 C C . SER A 1 116 ? 10.397 -8.751 -4.617 1.00 96.19 116 SER A C 1
ATOM 890 O O . SER A 1 116 ? 9.766 -9.384 -5.467 1.00 96.19 116 SER A O 1
ATOM 892 N N . ALA A 1 117 ? 10.670 -7.456 -4.736 1.00 94.12 117 ALA A N 1
ATOM 893 C CA . ALA A 1 117 ? 10.284 -6.618 -5.861 1.00 94.12 117 ALA A CA 1
ATOM 894 C C . ALA A 1 117 ? 11.509 -5.978 -6.526 1.00 94.12 117 ALA A C 1
ATOM 896 O O . ALA A 1 117 ? 12.641 -6.094 -6.055 1.00 94.12 117 ALA A O 1
ATOM 897 N N . SER A 1 118 ? 11.277 -5.298 -7.649 1.00 90.62 118 SER A N 1
ATOM 898 C CA . SER A 1 118 ? 12.286 -4.434 -8.258 1.00 90.62 118 SER A CA 1
ATOM 899 C C . SER A 1 118 ? 12.664 -3.285 -7.315 1.00 90.62 118 SER A C 1
ATOM 901 O O . SER A 1 118 ? 11.777 -2.785 -6.611 1.00 90.62 118 SER A O 1
ATOM 903 N N . PRO A 1 119 ? 13.922 -2.807 -7.358 1.00 91.81 119 PRO A N 1
ATOM 904 C CA . PRO A 1 119 ? 14.364 -1.684 -6.544 1.00 91.81 119 PRO A CA 1
ATOM 905 C C . PRO A 1 119 ? 13.426 -0.476 -6.628 1.00 91.81 119 PRO A C 1
ATOM 907 O O . PRO A 1 119 ? 12.995 -0.085 -7.715 1.00 91.81 119 PRO A O 1
ATOM 910 N N . GLY A 1 120 ? 13.108 0.103 -5.473 1.00 90.81 120 GLY A N 1
ATOM 911 C CA . GLY A 1 120 ? 12.222 1.257 -5.338 1.00 90.81 120 GLY A CA 1
ATOM 912 C C . GLY A 1 120 ? 10.736 0.914 -5.213 1.00 90.81 120 GLY A C 1
ATOM 913 O O . GLY A 1 120 ? 9.956 1.801 -4.885 1.00 90.81 120 GLY A O 1
ATOM 914 N N . THR A 1 121 ? 10.326 -0.341 -5.428 1.00 93.69 121 THR A N 1
ATOM 915 C CA . THR A 1 121 ? 8.961 -0.787 -5.100 1.00 93.69 121 THR A CA 1
ATOM 916 C C . THR A 1 121 ? 8.864 -1.100 -3.617 1.00 93.69 121 THR A C 1
ATOM 918 O O . 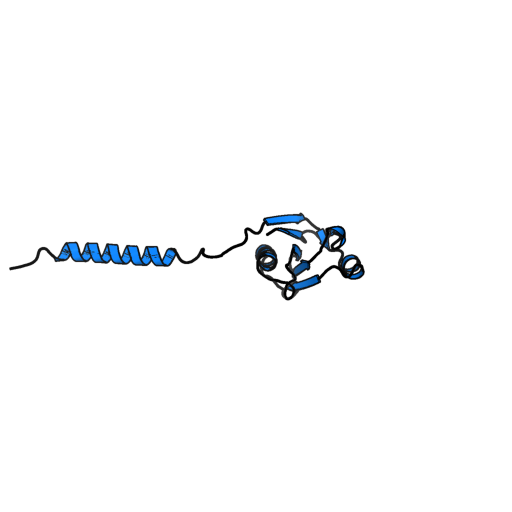THR A 1 121 ? 9.494 -2.040 -3.140 1.00 93.69 121 THR A O 1
ATOM 921 N N . ASN A 1 122 ? 8.057 -0.336 -2.890 1.00 96.25 122 ASN A N 1
ATOM 922 C CA . ASN A 1 122 ? 7.947 -0.459 -1.443 1.00 96.25 122 ASN A CA 1
ATOM 923 C C . ASN A 1 122 ? 6.530 -0.854 -1.043 1.00 96.25 122 ASN A C 1
ATOM 925 O O . ASN A 1 122 ? 5.550 -0.379 -1.621 1.00 96.25 122 ASN A O 1
ATOM 929 N N . THR A 1 123 ? 6.432 -1.684 -0.010 1.00 97.00 123 THR A N 1
ATOM 930 C CA . THR A 1 123 ? 5.166 -1.994 0.657 1.00 97.00 123 THR A CA 1
ATOM 931 C C . THR A 1 123 ? 5.125 -1.299 2.012 1.00 97.00 123 THR A C 1
ATOM 933 O O . THR A 1 123 ? 6.157 -1.145 2.663 1.00 97.00 123 THR A O 1
ATOM 936 N N . TYR A 1 124 ? 3.948 -0.870 2.446 1.00 97.00 124 TYR A N 1
ATOM 937 C CA . TYR A 1 124 ? 3.734 -0.211 3.725 1.00 97.00 124 TYR A CA 1
ATOM 938 C C . TYR A 1 124 ? 2.567 -0.852 4.459 1.00 97.00 124 TYR A C 1
ATOM 940 O O . TYR A 1 124 ? 1.466 -0.907 3.913 1.00 97.00 124 TYR A O 1
ATOM 948 N N . ASP A 1 125 ? 2.795 -1.259 5.704 1.00 95.81 125 ASP A N 1
ATOM 949 C CA . ASP A 1 125 ? 1.713 -1.598 6.630 1.00 95.81 125 ASP A CA 1
ATOM 9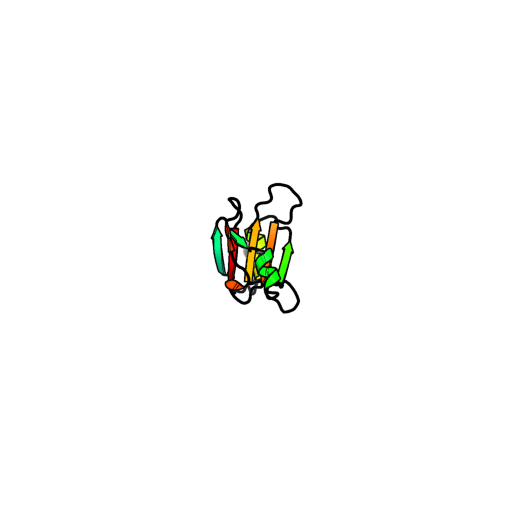50 C C . ASP A 1 125 ? 1.180 -0.303 7.235 1.00 95.81 125 ASP A C 1
ATOM 952 O O . ASP A 1 125 ? 1.974 0.540 7.664 1.00 95.81 125 ASP A O 1
ATOM 956 N N . ILE A 1 126 ? -0.140 -0.141 7.269 1.00 94.75 126 ILE A N 1
ATOM 957 C CA . ILE A 1 126 ? -0.814 1.073 7.726 1.00 94.75 126 ILE A CA 1
ATOM 958 C C . ILE A 1 126 ? -1.579 0.791 9.017 1.00 94.75 126 ILE A C 1
ATOM 960 O O . ILE A 1 126 ? -2.447 -0.080 9.065 1.00 94.75 126 ILE A O 1
ATOM 964 N N . PHE A 1 127 ? -1.286 1.581 10.049 1.00 90.81 127 PHE A N 1
ATOM 965 C CA . PHE A 1 127 ? -1.904 1.509 11.370 1.00 90.81 127 PHE A CA 1
ATOM 966 C C . PHE A 1 127 ? -2.583 2.847 11.685 1.00 90.81 127 PHE A C 1
ATOM 968 O O . PHE A 1 127 ? -1.996 3.908 11.454 1.00 90.81 127 PHE A O 1
ATOM 975 N N . LYS A 1 128 ? -3.816 2.794 12.193 1.00 81.62 128 LYS A N 1
ATOM 976 C CA . LYS A 1 128 ? -4.661 3.954 12.507 1.00 81.62 128 LYS A CA 1
ATOM 977 C C . LYS A 1 128 ? -5.146 3.864 13.945 1.00 81.62 128 LYS A C 1
ATOM 979 O O . LYS A 1 128 ? -5.429 2.720 14.371 1.00 81.62 128 LYS A O 1
#

InterPro domains:
  IPR011106 Seven cysteines, N-terminal [SM00765] (31-124)
  IPR013980 MANSC domain [PF07502] (36-116)
  IPR013980 MANSC domain [PS50986] (40-123)

Secondary structure (DSSP, 8-state):
---S-HHHHHHHHHHHHHHHHHHHTS-S--------EEEEETTEEE-HHHHHHTT-EEEEEE--SSHHHHHHHHHH-EEETTEE--EEEE---SSTT---EEEEEESSTTTS-EEE-STT-EEEEEE-

Sequence (128 aa):
MFPAHGHSFRAAKLLLGALIFLQACGCALSSSGETCYSRQHRDTIVNVRKALDLQKTVMDVRKKEAERDCILACCSEELKPGIKCNMVVYKPSGQDGVENCHLFHCETEQDCPLMSASPGTNTYDIFK

Foldseek 3Di:
DDDPVPPVVVVVVVVVVVVVVVVVVPPDPPPPFPPKDKDKDFQKFFPVVQLVVVVQKDKDWADDPDPVVLSVCLRPDASDVPHRFFKWKADPDPDPPDTGIMTMGHPDCSSGPMDGHDGPTMMMGIDD